Protein AF-A0A7W5ETN4-F1 (afdb_monomer)

pLDDT: mean 85.21, std 13.02, range [41.66, 98.0]

Secondary structure (DSSP, 8-state):
---HHHHHHHHHHHHTT--HHHHHHHHTS-HHHHHHHHHHHHHHHHHHS-TTTTS-HHHHHHHHHTT--SHHHHHHHHHTTTTSBTBTTPPPHHHHHHHHHHHT----GGG-S-PPP------HHHHHHHHHHHHHHT--HHHHHHHHHHHHH--TT-

Solvent-accessible surface area (backbone atoms only — not comparable to full-atom values): 9311 Å² total; per-residue (Å²): 133,84,60,70,68,57,26,44,51,44,23,54,42,41,78,70,70,47,49,57,63,57,49,6,59,76,70,74,49,53,46,71,59,37,50,55,24,26,53,54,23,50,50,54,45,43,69,76,50,44,68,56,68,87,50,57,67,71,57,46,54,50,41,43,74,73,72,38,85,43,57,66,51,47,51,50,36,51,77,71,50,63,44,36,52,85,48,93,85,30,32,54,73,70,60,44,50,55,48,36,65,64,69,68,52,79,90,65,71,82,69,71,60,53,76,73,76,85,80,75,89,64,51,76,65,54,54,51,50,45,54,51,49,20,69,76,70,75,47,56,60,61,60,53,50,52,50,52,50,50,64,70,69,47,73,91,85,119

Radius of gyration: 25.56 Å; Cα contacts (8 Å, |Δi|>4): 100; chains: 1; bounding box: 61×37×62 Å

Organism: NCBI:txid795312

Foldseek 3Di:
DDDLVLLLVLLVVVVVVDDLVRSCVVVVHDSVVSVVSNVVNVVVVCVVVVQCPQADPVLVVLCVVVVHRHLVSLVVCVVVCVQADPHDSHDDPVSNVSNCVVNVPPPPCPPNPPPPPPDDPDDPVRVVVLVVCCVVVVHDSVVVVVVVVDVVVDDPPD

Nearest PDB structures (foldseek):
  1h0m-assembly2_D  TM=7.512E-01  e=2.377E+00  Agrobacterium tumefaciens
  3zh9-assembly1_B  TM=5.292E-01  e=2.657E+00  Bacillus subtilis subsp. subtilis str. 168
  8b4h-assembly1_A  TM=3.419E-01  e=9.226E-01  Geobacillus stearothermophilus
  3vox-assembly1_A  TM=2.057E-01  e=1.153E+00  Lactococcus lactis subsp. lactis Il1403
  5z4z-assembly2_C-2  TM=4.010E-01  e=8.553E+00  unclassified

Sequence (158 aa):
MRNPRQKWKAYQLHEWGWSLEEIATAFRVKPDTAASWIDHGQEAYRELHPWHEGLPTRLANYLKAMGLHSREEVQHAFQRGQLYAGVENGLGEMRYREIIDWLGADESPSHWQAPPPLVLDLSPRAHQVLRYLARRRGVSRDDIIERLLLEAAGDPED

Structure (mmCIF, N/CA/C/O backbone):
data_AF-A0A7W5ETN4-F1
#
_entry.id   AF-A0A7W5ETN4-F1
#
loop_
_atom_site.group_PDB
_atom_site.id
_atom_site.type_symbol
_atom_site.label_atom_id
_atom_site.label_alt_id
_atom_site.label_comp_id
_atom_site.label_asym_id
_atom_site.label_entity_id
_atom_site.label_seq_id
_atom_site.pdbx_PDB_ins_code
_atom_site.Cartn_x
_atom_site.Cartn_y
_atom_site.Cartn_z
_atom_site.occupancy
_atom_site.B_iso_or_equiv
_atom_site.auth_seq_id
_atom_site.auth_comp_id
_atom_site.auth_asym_id
_atom_site.auth_atom_id
_atom_site.pdbx_PDB_model_num
ATOM 1 N N . MET A 1 1 ? 22.565 -22.018 -24.144 1.00 47.62 1 MET A N 1
ATOM 2 C CA . MET A 1 1 ? 22.076 -21.181 -23.024 1.00 47.62 1 MET A CA 1
ATOM 3 C C . MET A 1 1 ? 22.275 -19.715 -23.385 1.00 47.62 1 MET A C 1
ATOM 5 O O . MET A 1 1 ? 23.410 -19.318 -23.609 1.00 47.62 1 MET A O 1
ATOM 9 N N . ARG A 1 2 ? 21.195 -18.936 -23.545 1.00 58.91 2 ARG A N 1
ATOM 10 C CA . ARG A 1 2 ? 21.291 -17.481 -23.783 1.00 58.91 2 ARG A CA 1
ATOM 11 C C . ARG A 1 2 ? 21.685 -16.766 -22.485 1.00 58.91 2 ARG A C 1
ATOM 13 O O . ARG A 1 2 ? 21.347 -17.231 -21.402 1.00 58.91 2 ARG A O 1
ATOM 20 N N . ASN A 1 3 ? 22.442 -15.682 -22.618 1.00 82.88 3 ASN A N 1
ATOM 21 C CA . ASN A 1 3 ? 23.185 -15.036 -21.537 1.00 82.88 3 ASN A CA 1
ATOM 22 C C . ASN A 1 3 ? 22.238 -14.288 -20.566 1.00 82.88 3 ASN A C 1
ATOM 24 O O . ASN A 1 3 ? 21.571 -13.355 -21.013 1.00 82.88 3 ASN A O 1
ATOM 28 N N . PRO A 1 4 ? 22.198 -14.621 -19.257 1.00 84.06 4 PRO A N 1
ATOM 29 C CA . PRO A 1 4 ? 21.388 -13.910 -18.256 1.00 84.06 4 PRO A CA 1
ATOM 30 C C . PRO A 1 4 ? 21.606 -12.390 -18.249 1.00 84.06 4 PRO A C 1
ATOM 32 O O . PRO A 1 4 ? 20.673 -11.626 -18.016 1.00 84.06 4 PRO A O 1
ATOM 35 N N . ARG A 1 5 ? 22.813 -11.934 -18.615 1.00 88.69 5 ARG A N 1
ATOM 36 C CA . ARG A 1 5 ? 23.146 -10.506 -18.728 1.00 88.69 5 ARG A CA 1
ATOM 37 C C . ARG A 1 5 ? 22.345 -9.778 -19.810 1.00 88.69 5 ARG A C 1
ATOM 39 O O . ARG A 1 5 ? 22.124 -8.581 -19.685 1.00 88.69 5 ARG A O 1
ATOM 46 N N . GLN A 1 6 ? 21.925 -10.472 -20.871 1.00 91.88 6 GLN A N 1
ATOM 47 C CA . GLN A 1 6 ? 21.121 -9.867 -21.940 1.00 91.88 6 GLN A CA 1
ATOM 48 C C . GLN A 1 6 ? 19.686 -9.609 -21.484 1.00 91.88 6 GLN A C 1
ATOM 50 O O . GLN A 1 6 ? 19.155 -8.547 -21.785 1.00 91.88 6 GLN A O 1
ATOM 55 N N . LYS A 1 7 ? 19.099 -10.534 -20.709 1.00 92.38 7 LYS A N 1
ATOM 56 C CA . LYS A 1 7 ? 17.760 -10.355 -20.133 1.00 92.38 7 LYS A CA 1
ATOM 57 C C . LYS A 1 7 ? 17.723 -9.150 -19.193 1.00 92.38 7 LYS A C 1
ATOM 59 O O . LYS A 1 7 ? 16.911 -8.252 -19.371 1.00 92.38 7 LYS A O 1
ATOM 64 N N . TRP A 1 8 ? 18.692 -9.084 -18.278 1.00 90.88 8 TRP A N 1
ATOM 65 C CA . TRP A 1 8 ? 18.840 -7.950 -17.365 1.00 90.88 8 TRP A CA 1
ATOM 66 C C . TRP A 1 8 ? 19.019 -6.617 -18.099 1.00 90.88 8 TRP A C 1
ATOM 68 O O . TRP A 1 8 ? 18.355 -5.635 -17.787 1.00 90.88 8 TRP A O 1
ATOM 78 N N . LYS A 1 9 ? 19.878 -6.578 -19.124 1.00 94.44 9 LYS A N 1
ATOM 79 C CA . LYS A 1 9 ? 20.113 -5.352 -19.893 1.00 94.44 9 LYS A CA 1
ATOM 80 C C . LYS A 1 9 ? 18.889 -4.916 -20.709 1.00 94.44 9 LYS A C 1
ATOM 82 O O . LYS A 1 9 ? 18.679 -3.720 -20.862 1.00 94.44 9 LYS A O 1
ATOM 87 N N . ALA A 1 10 ? 18.092 -5.856 -21.222 1.00 95.25 10 ALA A N 1
ATOM 88 C CA . ALA A 1 10 ? 16.828 -5.542 -21.889 1.00 95.25 10 ALA A CA 1
ATOM 89 C C . ALA A 1 10 ? 15.824 -4.900 -20.920 1.00 95.25 10 ALA A C 1
ATOM 91 O O . ALA A 1 10 ? 15.246 -3.873 -21.258 1.00 95.25 10 ALA A O 1
ATOM 92 N N . TYR A 1 11 ? 15.697 -5.439 -19.703 1.00 93.88 11 TYR A N 1
ATOM 93 C CA . TYR A 1 11 ? 14.891 -4.831 -18.641 1.00 93.88 11 TYR A CA 1
ATOM 94 C C . TYR A 1 11 ? 15.365 -3.412 -18.288 1.00 93.88 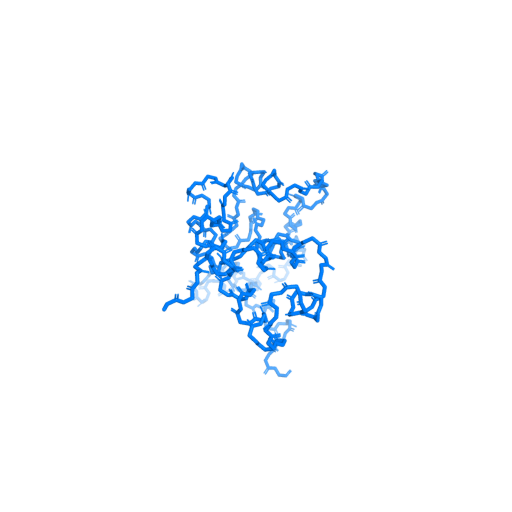11 TYR A C 1
ATOM 96 O O . TYR A 1 11 ? 14.568 -2.485 -18.309 1.00 93.88 11 TYR A O 1
ATOM 104 N N . GLN A 1 12 ? 16.668 -3.198 -18.074 1.00 92.12 12 GLN A N 1
ATOM 105 C CA . GLN A 1 12 ? 17.202 -1.858 -17.777 1.00 92.12 12 GLN A CA 1
ATOM 106 C C . GLN A 1 12 ? 16.917 -0.828 -18.882 1.00 92.12 12 GLN A C 1
ATOM 108 O O . GLN A 1 12 ? 16.614 0.322 -18.583 1.00 92.12 12 GLN A O 1
ATOM 113 N N . LEU A 1 13 ? 17.021 -1.222 -20.156 1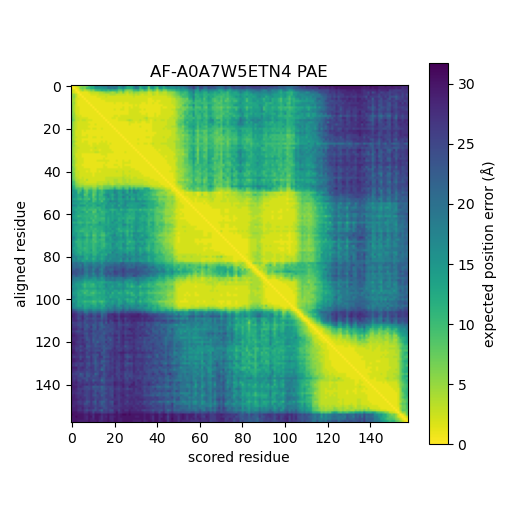.00 94.31 13 LEU A N 1
ATOM 114 C CA . LEU A 1 13 ? 16.697 -0.332 -21.276 1.00 94.31 13 LEU A CA 1
ATOM 115 C C . LEU A 1 13 ? 15.203 0.012 -21.304 1.00 94.31 13 LEU A C 1
ATOM 117 O O . LEU A 1 13 ? 14.854 1.158 -21.576 1.00 94.31 13 LEU A O 1
ATOM 121 N N . HIS A 1 14 ? 14.340 -0.956 -20.989 1.00 95.62 14 HIS A N 1
ATOM 122 C CA . HIS A 1 14 ? 12.905 -0.724 -20.867 1.00 95.62 14 HIS A CA 1
ATOM 123 C C . HIS A 1 14 ? 12.578 0.270 -19.745 1.00 95.62 14 HIS A C 1
ATOM 125 O O . HIS A 1 14 ? 11.849 1.228 -19.984 1.00 95.62 14 HIS A O 1
ATOM 131 N N . GLU A 1 15 ? 13.200 0.117 -18.572 1.00 91.25 15 GLU A N 1
ATOM 132 C CA . GLU A 1 15 ? 13.082 1.065 -17.450 1.00 91.25 15 GLU A CA 1
ATOM 133 C C . GLU A 1 15 ? 13.575 2.479 -17.815 1.00 91.25 15 GLU A C 1
ATOM 135 O O . GLU A 1 15 ? 13.089 3.475 -17.286 1.00 91.25 15 GLU A O 1
ATOM 140 N N . TRP A 1 16 ? 14.510 2.601 -18.764 1.00 95.00 16 TRP A N 1
ATOM 141 C CA . TRP A 1 16 ? 14.947 3.889 -19.323 1.00 95.00 16 TRP A CA 1
ATOM 142 C C . TRP A 1 16 ? 14.047 4.421 -20.448 1.00 95.00 16 TRP A C 1
ATOM 144 O O . TRP A 1 16 ? 14.410 5.392 -21.114 1.00 95.00 16 TRP A O 1
ATOM 154 N N . GLY A 1 17 ? 12.887 3.805 -20.674 1.00 94.88 17 GLY A N 1
ATOM 155 C CA . GLY A 1 17 ? 11.874 4.262 -21.623 1.00 94.88 17 GLY A CA 1
ATOM 156 C C . GLY A 1 17 ? 12.060 3.770 -23.057 1.00 94.88 17 GLY A C 1
ATOM 157 O O . GLY A 1 17 ? 11.387 4.279 -23.951 1.00 94.88 17 GLY A O 1
ATOM 158 N N . TRP A 1 18 ? 12.946 2.800 -23.307 1.00 97.38 18 TRP A N 1
ATOM 159 C CA . TRP A 1 18 ? 13.083 2.218 -24.644 1.00 97.38 18 TRP A CA 1
ATOM 160 C C . TRP A 1 18 ? 11.869 1.348 -24.977 1.00 97.38 18 TRP A C 1
ATOM 162 O O . TRP A 1 18 ? 11.396 0.546 -24.163 1.00 97.38 18 TRP A O 1
ATOM 172 N N . SER A 1 19 ? 11.393 1.467 -26.212 1.00 97.69 19 SER A N 1
ATOM 173 C CA . SER A 1 19 ? 10.311 0.642 -26.739 1.00 97.69 19 SER A CA 1
ATOM 174 C C . SER A 1 19 ? 10.759 -0.801 -26.991 1.00 97.69 19 SER A C 1
ATOM 176 O O . SER A 1 19 ? 11.941 -1.097 -27.194 1.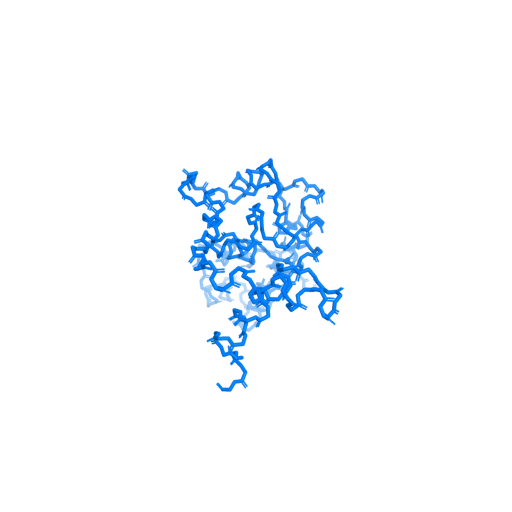00 97.69 19 SER A O 1
ATOM 178 N N . LEU A 1 20 ? 9.786 -1.717 -27.043 1.00 97.56 20 LEU A N 1
ATOM 179 C CA . LEU A 1 20 ? 10.033 -3.125 -27.370 1.00 97.56 20 LEU A CA 1
ATOM 180 C C . LEU A 1 20 ? 10.767 -3.296 -28.709 1.00 97.56 20 LEU A C 1
ATOM 182 O O . LEU A 1 20 ? 11.658 -4.139 -28.808 1.00 97.56 20 LEU A O 1
ATOM 186 N N . GLU A 1 21 ? 10.439 -2.479 -29.712 1.00 98.00 21 GLU A N 1
ATOM 187 C CA . GLU A 1 21 ? 11.049 -2.539 -31.046 1.00 98.00 21 GLU A CA 1
ATOM 188 C C . GLU A 1 21 ? 12.507 -2.061 -31.052 1.00 98.00 21 GLU A C 1
ATOM 190 O O . GLU A 1 21 ? 13.367 -2.675 -31.693 1.00 98.00 21 GLU A O 1
ATOM 195 N N . GLU A 1 22 ? 12.824 -1.007 -30.296 1.00 97.81 22 GLU A N 1
ATOM 196 C CA . GLU A 1 22 ? 14.198 -0.514 -30.146 1.00 97.81 22 GLU A CA 1
ATOM 197 C C . GLU A 1 22 ? 15.077 -1.545 -29.435 1.00 97.81 22 GLU A C 1
ATOM 199 O O . GLU A 1 22 ? 16.198 -1.823 -29.872 1.00 97.81 22 GLU A O 1
ATOM 204 N N . ILE A 1 23 ? 14.551 -2.175 -28.382 1.00 97.62 23 ILE A N 1
ATOM 205 C CA . ILE A 1 23 ? 15.239 -3.239 -27.644 1.00 97.62 23 ILE A CA 1
ATOM 206 C C . ILE A 1 23 ? 15.435 -4.466 -28.548 1.00 97.62 23 ILE A C 1
ATOM 208 O O . ILE A 1 23 ? 16.545 -4.998 -28.642 1.00 97.62 23 ILE A O 1
ATOM 212 N N . ALA A 1 24 ? 14.394 -4.900 -29.262 1.00 97.88 24 ALA A N 1
ATOM 213 C CA . ALA A 1 24 ? 14.460 -6.026 -30.192 1.00 97.88 24 ALA A CA 1
ATOM 214 C C . ALA A 1 24 ? 15.508 -5.798 -31.292 1.00 97.88 24 ALA A C 1
ATOM 216 O O . ALA A 1 24 ? 16.347 -6.669 -31.547 1.00 97.88 24 ALA A O 1
ATOM 217 N N . THR A 1 25 ? 15.527 -4.594 -31.867 1.00 97.94 25 THR A N 1
ATOM 218 C CA . THR A 1 25 ? 16.512 -4.168 -32.869 1.00 97.94 25 THR A CA 1
ATOM 219 C C . THR A 1 25 ? 17.928 -4.167 -32.294 1.00 97.94 25 THR A C 1
ATOM 221 O O . THR A 1 25 ? 18.835 -4.752 -32.894 1.00 97.94 25 THR A O 1
ATOM 224 N N . ALA A 1 26 ? 18.129 -3.588 -31.105 1.00 97.44 26 ALA A N 1
ATOM 225 C CA . ALA A 1 26 ? 19.434 -3.509 -30.446 1.00 97.44 26 ALA A CA 1
ATOM 226 C C . ALA A 1 26 ? 20.044 -4.894 -30.169 1.00 97.44 26 ALA A C 1
ATOM 228 O O . ALA A 1 26 ? 21.252 -5.089 -30.322 1.00 97.44 26 ALA A O 1
ATOM 229 N N . PHE A 1 27 ? 19.214 -5.875 -29.808 1.00 96.69 27 PHE A N 1
ATOM 230 C CA . PHE A 1 27 ? 19.653 -7.247 -29.541 1.00 96.69 27 PHE A CA 1
ATOM 231 C C . PHE A 1 27 ? 19.544 -8.193 -30.744 1.00 96.69 27 PHE A C 1
ATOM 233 O O . PHE A 1 27 ? 19.959 -9.349 -30.632 1.00 96.69 27 PHE A O 1
ATOM 240 N N . ARG A 1 28 ? 19.041 -7.720 -31.893 1.00 96.75 28 ARG A N 1
ATOM 241 C CA . ARG A 1 28 ? 18.769 -8.520 -33.104 1.00 96.75 28 ARG A CA 1
ATOM 242 C C . ARG A 1 28 ? 17.884 -9.737 -32.814 1.00 96.75 28 ARG A C 1
ATOM 244 O O . ARG A 1 28 ? 18.164 -10.853 -33.257 1.00 96.75 28 ARG A O 1
ATOM 251 N N . VAL A 1 29 ? 16.827 -9.527 -32.036 1.00 96.75 29 VAL A N 1
ATOM 252 C CA . VAL A 1 29 ? 15.821 -10.540 -31.693 1.00 96.75 29 VAL A CA 1
ATOM 253 C C . VAL A 1 29 ? 14.437 -10.090 -32.151 1.00 96.75 29 VAL A C 1
ATOM 255 O O . VAL A 1 29 ? 14.254 -8.952 -32.562 1.00 96.75 29 VAL A O 1
ATOM 258 N N . LYS A 1 30 ? 13.454 -10.994 -32.104 1.00 97.81 30 LYS A N 1
ATOM 259 C CA . LYS A 1 30 ? 12.052 -10.628 -32.339 1.00 97.81 30 LYS A CA 1
ATOM 260 C C . LYS A 1 30 ? 11.488 -9.858 -31.131 1.00 97.81 30 LYS A C 1
ATOM 262 O O . LYS A 1 30 ? 11.901 -10.182 -30.012 1.00 97.81 30 LYS A O 1
ATOM 267 N N . PRO A 1 31 ? 10.511 -8.955 -31.320 1.00 97.38 31 PRO A N 1
ATOM 268 C CA . PRO A 1 31 ? 9.833 -8.248 -30.227 1.00 97.38 31 PRO A CA 1
ATOM 269 C C . PRO A 1 31 ? 9.323 -9.168 -29.113 1.00 97.38 31 PRO A C 1
ATOM 271 O O . PRO A 1 31 ? 9.646 -8.937 -27.955 1.00 97.38 31 PRO A O 1
ATOM 274 N N . ASP A 1 32 ? 8.683 -10.294 -29.445 1.00 97.44 32 ASP A N 1
ATOM 275 C CA . ASP A 1 32 ? 8.215 -11.273 -28.443 1.00 97.44 32 ASP A CA 1
ATOM 276 C C . ASP A 1 32 ? 9.349 -11.830 -27.567 1.00 97.44 32 ASP A C 1
ATOM 278 O O . ASP A 1 32 ? 9.187 -12.095 -26.377 1.00 97.44 32 ASP A O 1
ATOM 282 N N . THR A 1 33 ? 10.538 -12.012 -28.153 1.00 96.69 33 THR A N 1
ATOM 283 C CA . THR A 1 33 ? 11.718 -12.448 -27.396 1.00 96.69 33 THR A CA 1
ATOM 284 C C . THR A 1 33 ? 12.219 -11.341 -26.473 1.00 96.69 33 THR A C 1
ATOM 286 O O . THR A 1 33 ? 12.634 -11.647 -25.358 1.00 96.69 33 THR A O 1
ATOM 289 N N . ALA A 1 34 ? 12.190 -10.082 -26.919 1.00 96.50 34 ALA A N 1
ATOM 290 C CA . ALA A 1 34 ? 12.545 -8.934 -26.089 1.00 96.50 34 ALA A CA 1
ATOM 291 C C . ALA A 1 34 ? 11.550 -8.750 -24.930 1.00 96.50 34 ALA A C 1
ATOM 293 O O . ALA A 1 34 ? 11.993 -8.579 -23.798 1.00 96.50 34 ALA A O 1
ATOM 294 N N . ALA A 1 35 ? 10.244 -8.891 -25.182 1.00 96.81 35 ALA A N 1
ATOM 295 C CA . ALA A 1 35 ? 9.199 -8.860 -24.157 1.00 96.81 35 ALA A CA 1
ATOM 296 C C . ALA A 1 35 ? 9.445 -9.925 -23.079 1.00 96.81 35 ALA A C 1
ATOM 298 O O . ALA A 1 35 ? 9.621 -9.597 -21.911 1.00 96.81 35 ALA A O 1
ATOM 299 N N . SER A 1 36 ? 9.642 -11.184 -23.486 1.00 97.00 36 SER A N 1
ATOM 300 C CA . SER A 1 36 ? 9.965 -12.259 -22.541 1.00 97.00 36 SER A CA 1
ATOM 301 C C . SER A 1 36 ? 11.246 -11.984 -21.740 1.00 97.00 36 SER A C 1
ATOM 303 O O . SER A 1 36 ? 11.365 -12.405 -20.591 1.00 97.00 36 SER A O 1
ATOM 305 N N . TRP A 1 37 ? 12.245 -11.307 -22.313 1.00 96.38 37 TRP A N 1
ATOM 306 C CA . TRP A 1 37 ? 13.461 -10.935 -21.580 1.00 96.38 37 TRP A CA 1
ATOM 307 C C . TRP A 1 37 ? 13.216 -9.854 -20.533 1.00 96.38 37 TRP A C 1
ATOM 309 O O . TRP A 1 37 ? 13.810 -9.945 -19.459 1.00 96.38 37 TRP A O 1
ATOM 319 N N . ILE A 1 38 ? 12.365 -8.878 -20.844 1.00 94.88 38 ILE A N 1
ATOM 320 C CA . ILE A 1 38 ? 11.929 -7.841 -19.907 1.00 94.88 38 ILE A CA 1
ATOM 321 C C . ILE A 1 38 ? 11.169 -8.491 -18.752 1.00 94.88 38 ILE A C 1
ATOM 323 O O . ILE A 1 38 ? 11.553 -8.259 -17.611 1.00 94.88 38 ILE A O 1
ATOM 327 N N . ASP A 1 39 ? 10.218 -9.388 -19.033 1.00 93.56 39 ASP A N 1
ATOM 328 C CA . ASP A 1 39 ? 9.449 -10.103 -18.002 1.00 93.56 39 ASP A CA 1
ATOM 329 C C . ASP A 1 39 ? 10.371 -10.850 -17.025 1.00 93.56 39 ASP A C 1
ATOM 331 O O . ASP A 1 39 ? 10.282 -10.683 -15.811 1.00 93.56 39 ASP A O 1
ATOM 335 N N . HIS A 1 40 ? 11.335 -11.617 -17.551 1.00 91.88 40 HIS A N 1
ATOM 336 C CA . HIS A 1 40 ? 12.318 -12.316 -16.715 1.00 91.88 40 HIS A CA 1
ATOM 337 C C . HIS A 1 40 ? 13.222 -11.357 -15.928 1.00 91.88 40 HIS A C 1
ATOM 339 O O . HIS A 1 40 ? 13.648 -11.676 -14.820 1.00 91.88 40 HIS A O 1
ATOM 345 N N . GLY A 1 41 ? 13.605 -10.224 -16.522 1.00 88.06 41 GLY A N 1
ATOM 346 C CA . GLY A 1 41 ? 14.420 -9.219 -15.845 1.00 88.06 41 GLY A CA 1
ATOM 347 C C . GLY A 1 41 ? 13.656 -8.538 -14.712 1.00 88.06 41 GLY A C 1
ATOM 348 O O . GLY A 1 41 ? 14.228 -8.332 -13.646 1.00 88.06 41 GLY A O 1
ATOM 349 N N . GLN A 1 42 ? 12.363 -8.281 -14.911 1.00 87.38 42 GLN A N 1
ATOM 350 C CA . GLN A 1 42 ? 11.461 -7.738 -13.902 1.00 87.38 42 GLN A CA 1
ATOM 351 C C . GLN A 1 42 ? 11.230 -8.732 -12.758 1.00 87.38 42 GLN A C 1
ATOM 353 O O . GLN A 1 42 ? 11.247 -8.340 -11.596 1.00 87.38 42 GLN A O 1
ATO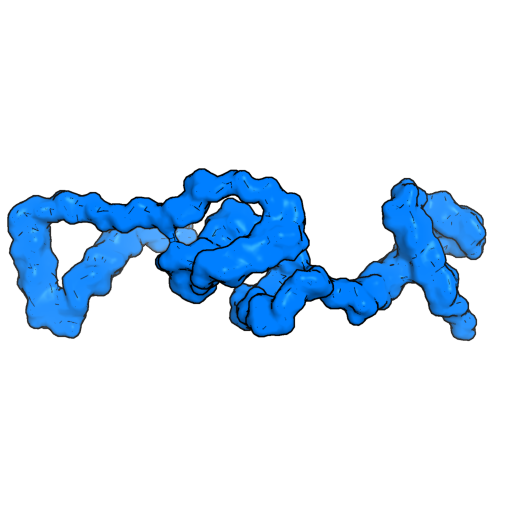M 358 N N . GLU A 1 43 ? 11.057 -10.020 -13.057 1.00 85.56 43 GLU A N 1
ATOM 359 C CA . GLU A 1 43 ? 10.946 -11.068 -12.037 1.00 85.56 43 GLU A CA 1
ATOM 360 C C . GLU A 1 43 ? 12.220 -11.155 -11.185 1.00 85.56 43 GLU A C 1
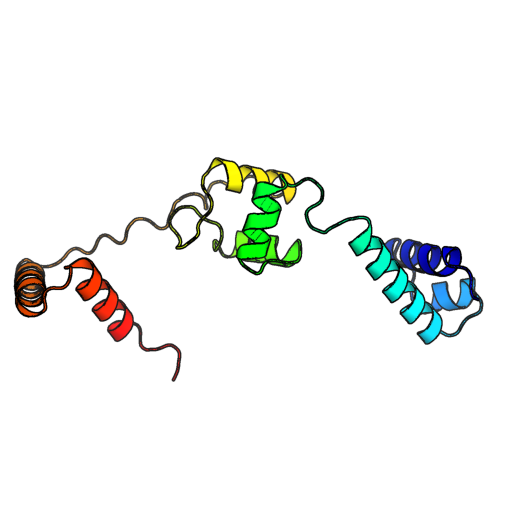ATOM 362 O O . GLU A 1 43 ? 12.150 -11.052 -9.962 1.00 85.56 43 GLU A O 1
ATOM 367 N N . ALA A 1 44 ? 13.394 -11.202 -11.823 1.00 83.50 44 ALA A N 1
ATOM 368 C CA . ALA A 1 44 ? 14.675 -11.176 -11.117 1.00 83.50 44 ALA A CA 1
ATOM 369 C C . ALA A 1 44 ? 14.878 -9.881 -10.306 1.00 83.50 44 ALA A C 1
ATOM 371 O O . ALA A 1 44 ? 15.438 -9.916 -9.212 1.00 83.50 44 ALA A O 1
ATOM 372 N N . TYR A 1 45 ? 14.412 -8.735 -10.817 1.00 80.19 45 TYR A N 1
ATOM 373 C CA . TYR A 1 45 ? 14.425 -7.472 -10.081 1.00 80.19 45 TYR A CA 1
ATOM 374 C C . TYR A 1 45 ? 13.570 -7.560 -8.812 1.00 80.19 45 TYR A C 1
ATOM 376 O O . TYR A 1 45 ? 14.052 -7.186 -7.750 1.00 80.19 45 TYR A O 1
ATOM 384 N N . ARG A 1 46 ? 12.352 -8.115 -8.887 1.00 77.88 46 ARG A N 1
ATOM 385 C CA . ARG A 1 46 ? 11.461 -8.306 -7.725 1.00 77.88 46 ARG A CA 1
ATOM 386 C C . ARG A 1 46 ? 12.033 -9.268 -6.683 1.00 77.88 46 ARG A C 1
ATOM 388 O O . ARG A 1 46 ? 11.789 -9.087 -5.494 1.00 77.88 46 ARG A O 1
ATOM 395 N N . GLU A 1 47 ? 12.773 -10.290 -7.109 1.00 79.38 47 GLU A N 1
ATOM 396 C CA . GLU A 1 47 ? 13.457 -11.211 -6.192 1.00 79.38 47 GLU A CA 1
ATOM 397 C C . GLU A 1 47 ? 14.616 -10.533 -5.448 1.00 79.38 47 GLU A C 1
ATOM 399 O O . GLU A 1 47 ? 14.812 -10.773 -4.256 1.00 79.38 47 GLU A O 1
ATOM 404 N N . LEU A 1 48 ? 15.382 -9.686 -6.145 1.00 75.31 48 LEU A N 1
ATOM 405 C CA . LEU A 1 48 ? 16.530 -8.967 -5.581 1.00 75.31 48 LEU A CA 1
ATOM 406 C C . LEU A 1 48 ? 16.118 -7.751 -4.744 1.00 75.31 48 LEU A C 1
ATOM 408 O O . LEU A 1 48 ? 16.766 -7.452 -3.742 1.00 75.31 48 LEU A O 1
ATOM 412 N N . HIS A 1 49 ? 15.041 -7.084 -5.147 1.00 74.25 49 HIS A N 1
ATOM 413 C CA . HIS A 1 49 ? 14.444 -5.925 -4.498 1.00 74.25 49 HIS A CA 1
ATOM 414 C C . HIS A 1 49 ? 13.037 -6.308 -4.049 1.00 74.25 49 HIS A C 1
ATOM 416 O O . HIS A 1 49 ? 12.058 -5.993 -4.737 1.00 74.25 49 HIS A O 1
ATOM 422 N N . PRO A 1 50 ? 12.907 -7.044 -2.926 1.00 82.44 50 PRO A N 1
ATOM 423 C CA . PRO A 1 50 ? 11.595 -7.379 -2.410 1.00 82.44 50 PRO A CA 1
ATOM 424 C C . PRO A 1 50 ? 10.812 -6.085 -2.237 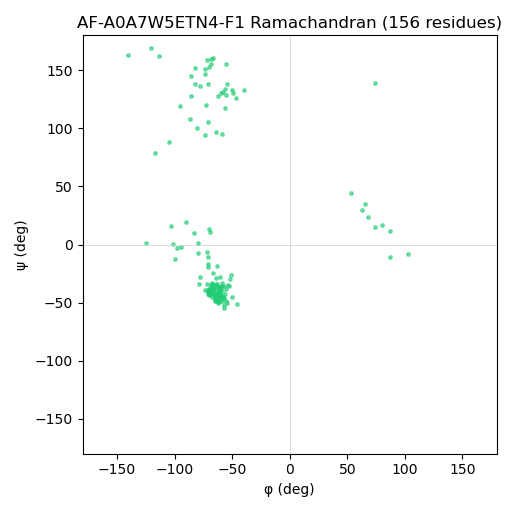1.00 82.44 50 PRO A C 1
ATOM 426 O O . PRO A 1 50 ? 11.353 -5.095 -1.751 1.00 82.44 50 PRO A O 1
ATOM 429 N N . TRP A 1 51 ? 9.534 -6.096 -2.611 1.00 87.69 51 TRP A N 1
ATOM 430 C CA . TRP A 1 51 ? 8.710 -4.885 -2.637 1.00 87.69 51 TRP A CA 1
ATOM 431 C C . TRP A 1 51 ? 8.758 -4.099 -1.326 1.00 87.69 51 TRP A C 1
ATOM 433 O O . TRP A 1 51 ? 8.579 -2.899 -1.361 1.00 87.69 51 TRP A O 1
ATOM 443 N N . HIS A 1 52 ? 9.027 -4.751 -0.192 1.00 89.19 52 HIS A N 1
ATOM 444 C CA . HIS A 1 52 ? 9.145 -4.155 1.137 1.00 89.19 52 HIS A CA 1
ATOM 445 C C . HIS A 1 52 ? 10.572 -3.697 1.509 1.00 89.19 52 HIS A C 1
ATOM 447 O O . HIS A 1 52 ? 10.898 -3.599 2.695 1.00 89.19 52 HIS A O 1
ATOM 453 N N . GLU A 1 53 ? 11.471 -3.488 0.547 1.00 89.12 53 GLU A N 1
ATOM 454 C CA . GLU A 1 53 ? 12.797 -2.915 0.803 1.00 89.12 53 GLU A CA 1
ATOM 455 C C . GLU A 1 53 ? 12.653 -1.536 1.471 1.00 89.12 53 GLU A C 1
ATOM 457 O O . GLU A 1 53 ? 11.851 -0.708 1.043 1.00 89.12 53 GLU A O 1
ATOM 462 N N . GLY A 1 54 ? 13.388 -1.310 2.564 1.00 87.94 54 GLY A N 1
ATOM 463 C CA . GLY A 1 54 ? 13.279 -0.100 3.387 1.00 87.94 54 GLY A CA 1
ATOM 464 C C . GLY A 1 54 ? 12.215 -0.149 4.494 1.00 87.94 54 GLY A C 1
ATOM 465 O O . GLY A 1 54 ? 12.249 0.700 5.380 1.00 87.94 54 GLY A O 1
ATOM 466 N N . LEU A 1 55 ? 11.323 -1.150 4.517 1.00 92.44 55 LEU A N 1
ATOM 467 C CA . LEU A 1 55 ? 10.399 -1.365 5.639 1.00 92.44 55 LEU A CA 1
ATOM 468 C C . LEU A 1 55 ? 11.040 -2.203 6.754 1.00 92.44 55 LEU A C 1
ATOM 470 O O . LEU A 1 55 ? 11.734 -3.188 6.475 1.00 92.44 55 LEU A O 1
ATOM 474 N N . PRO A 1 56 ? 10.720 -1.928 8.031 1.00 92.00 56 PRO A N 1
ATOM 475 C CA . PRO A 1 56 ? 11.011 -2.858 9.115 1.00 92.00 56 PRO A CA 1
ATOM 476 C C . PRO A 1 56 ? 10.379 -4.234 8.852 1.00 92.00 56 PRO A C 1
ATOM 478 O O . PRO A 1 56 ? 9.187 -4.338 8.561 1.00 92.00 56 PRO A O 1
ATOM 481 N N . THR A 1 57 ? 11.135 -5.322 9.040 1.00 87.62 57 THR A N 1
ATOM 482 C CA . THR A 1 57 ? 10.675 -6.701 8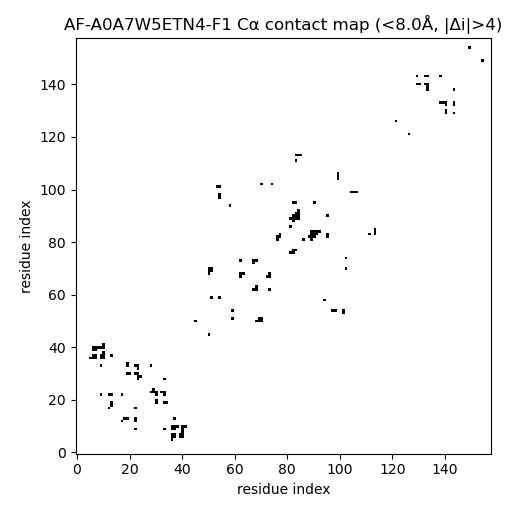.760 1.00 87.62 57 THR A CA 1
ATOM 483 C C . THR A 1 57 ? 9.350 -7.051 9.444 1.00 87.62 57 THR A C 1
ATOM 485 O O . THR A 1 57 ? 8.519 -7.759 8.879 1.00 87.62 57 THR A O 1
ATOM 488 N N . ARG A 1 58 ? 9.123 -6.546 10.665 1.00 91.25 58 ARG A N 1
ATOM 489 C CA . ARG A 1 58 ? 7.867 -6.765 11.403 1.00 91.25 58 ARG A CA 1
ATOM 490 C C . ARG A 1 58 ? 6.668 -6.141 10.692 1.00 91.25 58 ARG A C 1
ATOM 492 O O . ARG A 1 58 ? 5.616 -6.767 10.639 1.00 91.25 58 ARG A O 1
ATOM 499 N N . LEU A 1 59 ? 6.838 -4.938 10.150 1.00 92.88 59 LEU A N 1
ATOM 500 C CA . LEU A 1 59 ? 5.802 -4.230 9.408 1.00 92.88 59 LEU A CA 1
ATOM 501 C C . LEU A 1 59 ? 5.556 -4.893 8.049 1.00 92.88 59 LEU A C 1
ATOM 503 O O . LEU A 1 59 ? 4.410 -5.145 7.700 1.00 92.88 59 LEU A O 1
ATOM 507 N N . ALA A 1 60 ? 6.615 -5.298 7.345 1.00 93.12 60 ALA A N 1
ATOM 508 C CA . ALA A 1 60 ? 6.491 -6.061 6.103 1.00 93.12 60 ALA A CA 1
ATOM 509 C C . ALA A 1 60 ? 5.710 -7.376 6.298 1.00 93.12 60 ALA A C 1
ATOM 511 O O . ALA A 1 60 ? 4.812 -7.690 5.522 1.00 93.12 60 ALA A O 1
ATOM 512 N N . ASN A 1 61 ? 6.006 -8.135 7.358 1.00 89.75 61 ASN A N 1
ATOM 513 C CA . ASN A 1 61 ? 5.276 -9.367 7.675 1.00 89.75 61 ASN A CA 1
ATOM 514 C C . ASN A 1 61 ? 3.817 -9.101 8.057 1.00 89.75 61 ASN A C 1
ATOM 516 O O . ASN A 1 61 ? 2.946 -9.896 7.718 1.00 89.75 61 ASN A O 1
ATOM 520 N N . TYR A 1 62 ? 3.553 -7.993 8.748 1.00 91.88 62 TYR A N 1
ATOM 521 C CA . TYR A 1 62 ? 2.197 -7.581 9.081 1.00 91.88 62 TYR A CA 1
ATOM 522 C C . TYR A 1 62 ? 1.380 -7.259 7.824 1.00 91.88 62 TYR A C 1
ATOM 524 O O . TYR A 1 62 ? 0.297 -7.803 7.651 1.00 91.88 62 TYR A O 1
ATOM 532 N N . LEU A 1 63 ? 1.933 -6.464 6.904 1.00 92.94 63 LEU A N 1
ATOM 533 C CA . LEU A 1 63 ? 1.290 -6.138 5.628 1.00 92.94 63 LEU A CA 1
ATOM 534 C C . LEU A 1 63 ? 1.036 -7.398 4.782 1.00 92.94 63 LEU A C 1
ATOM 536 O O . LEU A 1 63 ? -0.051 -7.558 4.237 1.00 92.94 63 LEU A O 1
ATOM 540 N N . LYS A 1 64 ? 1.975 -8.355 4.773 1.00 91.75 64 LYS A N 1
ATOM 541 C CA . LYS A 1 64 ? 1.761 -9.674 4.148 1.00 91.75 64 LYS A CA 1
ATOM 542 C C . LYS A 1 64 ? 0.618 -10.453 4.794 1.00 91.75 64 LYS A C 1
ATOM 544 O O . LYS A 1 64 ? -0.153 -11.088 4.085 1.00 91.75 64 LYS A O 1
ATOM 549 N N . ALA A 1 65 ? 0.498 -10.417 6.122 1.00 89.62 65 ALA A N 1
ATOM 550 C CA . ALA A 1 65 ? -0.602 -11.068 6.833 1.00 89.62 65 ALA A CA 1
ATOM 551 C C . ALA A 1 65 ? -1.963 -10.411 6.537 1.00 89.62 65 ALA A C 1
ATOM 553 O O . ALA A 1 65 ? -2.983 -11.088 6.604 1.00 89.62 65 ALA A O 1
ATOM 554 N N . MET A 1 66 ? -1.971 -9.130 6.151 1.00 89.19 66 MET A N 1
ATOM 555 C CA . MET A 1 66 ? -3.150 -8.429 5.627 1.00 89.19 66 MET A CA 1
ATOM 556 C C . MET A 1 66 ? -3.438 -8.735 4.145 1.00 89.19 66 MET A C 1
ATOM 558 O O . MET A 1 66 ? -4.380 -8.180 3.589 1.00 89.19 66 MET A O 1
ATOM 562 N N . GLY A 1 67 ? -2.641 -9.590 3.493 1.00 91.94 67 GLY A N 1
ATOM 563 C CA . GLY A 1 67 ? -2.793 -9.922 2.074 1.00 91.94 67 GLY A CA 1
ATOM 564 C C . GLY A 1 67 ? -2.205 -8.886 1.113 1.00 91.94 67 GLY A C 1
ATOM 565 O O . GLY A 1 67 ? -2.555 -8.895 -0.062 1.00 91.94 67 GLY A O 1
ATOM 566 N N . LEU A 1 68 ? -1.330 -7.995 1.594 1.00 93.81 68 LEU A N 1
ATOM 567 C CA . LEU A 1 68 ? -0.645 -6.999 0.769 1.00 93.81 68 LEU A CA 1
ATOM 568 C C . LEU A 1 68 ? 0.736 -7.534 0.362 1.00 93.81 68 LEU A C 1
ATOM 570 O O . LEU A 1 68 ? 1.590 -7.841 1.202 1.00 93.81 68 LEU A O 1
ATOM 574 N N . HIS A 1 69 ? 0.948 -7.661 -0.942 1.00 91.50 69 HIS A N 1
ATOM 575 C CA . HIS A 1 69 ? 2.084 -8.315 -1.585 1.00 91.50 69 HIS A CA 1
ATOM 576 C C . HIS A 1 69 ? 2.833 -7.416 -2.577 1.00 91.50 69 HIS A C 1
ATOM 578 O O . HIS A 1 69 ? 3.812 -7.868 -3.174 1.00 91.50 69 HIS A O 1
ATOM 584 N N . SER A 1 70 ? 2.420 -6.160 -2.738 1.00 91.19 70 SER A N 1
ATOM 585 C CA . SER A 1 70 ? 3.116 -5.163 -3.553 1.00 91.19 70 SER A CA 1
ATOM 586 C C . SER A 1 70 ? 3.100 -3.779 -2.904 1.00 91.19 70 SER A C 1
ATOM 588 O O . SER A 1 70 ? 2.318 -3.500 -1.990 1.00 91.19 70 SER A O 1
ATOM 590 N N . ARG A 1 71 ? 3.977 -2.886 -3.373 1.00 91.56 71 ARG A N 1
ATOM 591 C CA . ARG A 1 71 ? 4.019 -1.499 -2.890 1.00 91.56 71 ARG A CA 1
ATOM 592 C C . ARG A 1 71 ? 2.772 -0.727 -3.302 1.00 91.56 71 ARG A C 1
ATOM 594 O O . ARG A 1 71 ? 2.258 0.060 -2.513 1.00 91.56 71 ARG A O 1
ATOM 601 N N . GLU A 1 72 ? 2.258 -1.007 -4.491 1.00 89.31 72 GLU A N 1
ATOM 602 C CA . GLU A 1 72 ? 1.045 -0.421 -5.050 1.00 89.31 72 GLU A CA 1
ATOM 603 C C . GLU A 1 72 ? -0.187 -0.811 -4.224 1.00 89.31 72 GLU A C 1
ATOM 605 O O . GLU A 1 72 ? -1.017 0.042 -3.913 1.00 89.31 72 GLU A O 1
ATOM 610 N N . GLU A 1 73 ? -0.284 -2.075 -3.801 1.00 92.81 73 GLU A N 1
ATOM 611 C CA . GLU A 1 73 ? -1.357 -2.545 -2.917 1.00 92.81 73 GLU A CA 1
ATOM 612 C C . GLU A 1 73 ? -1.322 -1.834 -1.563 1.00 92.81 73 GLU A C 1
ATOM 614 O O . GLU A 1 73 ? -2.362 -1.385 -1.080 1.00 92.81 73 GLU A O 1
ATOM 619 N N . VAL A 1 74 ? -0.133 -1.667 -0.970 1.00 93.12 74 VAL A N 1
ATOM 620 C CA . VAL A 1 74 ? 0.024 -0.921 0.288 1.00 93.12 74 VAL A CA 1
ATOM 621 C C . VAL A 1 74 ? -0.335 0.551 0.103 1.00 93.12 74 VAL A C 1
ATOM 623 O O . VAL A 1 74 ? -1.052 1.102 0.933 1.00 93.12 74 VAL A O 1
ATOM 626 N N . GLN A 1 75 ? 0.105 1.188 -0.983 1.00 90.69 75 GLN A N 1
ATOM 627 C CA . GLN A 1 75 ? -0.225 2.581 -1.290 1.00 90.69 75 GLN A CA 1
ATOM 628 C C . GLN A 1 75 ? -1.733 2.780 -1.470 1.00 90.69 75 GLN A C 1
ATOM 630 O O . GLN A 1 75 ? -2.305 3.746 -0.970 1.00 90.69 75 GLN A O 1
ATOM 635 N N . HIS A 1 76 ? -2.397 1.856 -2.151 1.00 87.88 76 HIS A N 1
ATOM 636 C CA . HIS A 1 76 ? -3.832 1.913 -2.363 1.00 87.88 76 HIS A CA 1
ATOM 637 C C . HIS A 1 76 ? -4.617 1.650 -1.067 1.00 87.88 76 HIS A C 1
ATOM 639 O O . HIS A 1 76 ? -5.565 2.377 -0.770 1.00 87.88 76 HIS A O 1
ATOM 645 N N . ALA A 1 77 ? -4.191 0.682 -0.248 1.00 89.75 77 ALA A N 1
ATOM 646 C CA . ALA A 1 77 ? -4.750 0.452 1.087 1.00 89.75 77 ALA A CA 1
ATOM 647 C C . ALA A 1 77 ? -4.552 1.669 2.008 1.00 89.75 77 ALA A C 1
ATOM 649 O O . ALA A 1 77 ? -5.458 2.036 2.759 1.00 89.75 77 ALA A O 1
ATOM 650 N N . PHE A 1 78 ? -3.397 2.331 1.908 1.00 88.25 78 PHE A N 1
ATOM 651 C CA . PHE A 1 78 ? -3.083 3.578 2.602 1.00 88.25 78 PHE A CA 1
ATOM 652 C C . PHE A 1 78 ? -4.029 4.712 2.178 1.00 88.25 78 PHE A C 1
ATOM 654 O O . PHE A 1 78 ? -4.661 5.326 3.030 1.00 88.25 78 PHE A O 1
ATOM 661 N N . GLN A 1 79 ? -4.208 4.938 0.872 1.00 85.56 79 GLN A N 1
ATOM 662 C CA . GLN A 1 79 ? -5.112 5.965 0.330 1.00 85.56 79 GLN A CA 1
ATOM 663 C C . GLN A 1 79 ? -6.585 5.724 0.683 1.00 85.56 79 GLN A C 1
ATOM 665 O O . GLN A 1 79 ? -7.339 6.674 0.876 1.00 85.56 79 GLN A O 1
ATOM 670 N N . ARG A 1 80 ? -7.002 4.457 0.772 1.00 83.94 80 ARG A N 1
ATOM 671 C CA . ARG A 1 80 ? -8.354 4.058 1.195 1.00 83.94 80 ARG A CA 1
ATOM 672 C C . ARG A 1 80 ? -8.556 4.087 2.705 1.00 83.94 80 ARG A C 1
ATOM 674 O O . ARG A 1 80 ? -9.669 3.853 3.167 1.00 83.94 80 ARG A O 1
ATOM 681 N N . GLY A 1 81 ? -7.495 4.306 3.472 1.00 84.31 81 GLY A N 1
ATOM 682 C CA . GLY A 1 81 ? -7.564 4.317 4.921 1.00 84.31 81 GLY A CA 1
ATOM 683 C C . GLY A 1 81 ? -7.709 2.965 5.601 1.00 84.31 81 GLY A C 1
ATOM 684 O O . GLY A 1 81 ? -8.011 2.888 6.789 1.00 84.31 81 GLY A O 1
ATOM 685 N N . GLN A 1 82 ? -7.457 1.880 4.879 1.00 85.75 82 GLN A N 1
ATOM 686 C CA . GLN A 1 82 ? -7.556 0.521 5.417 1.00 85.75 82 GLN A CA 1
ATOM 687 C C . GLN A 1 82 ? -6.432 0.206 6.416 1.00 85.75 82 GLN A C 1
ATOM 689 O O . GLN A 1 82 ? -6.475 -0.810 7.100 1.00 85.75 82 GLN A O 1
ATOM 694 N N . LEU A 1 83 ? -5.426 1.079 6.501 1.00 85.69 83 LEU A N 1
ATOM 695 C CA . LEU A 1 83 ? -4.280 0.949 7.396 1.00 85.69 83 LEU A CA 1
ATOM 696 C C . LEU A 1 83 ? -4.394 1.829 8.660 1.00 85.69 83 LEU A C 1
ATOM 698 O O . LEU A 1 83 ? -3.473 1.816 9.474 1.00 85.69 83 LEU A O 1
ATOM 702 N N . TYR A 1 84 ? -5.478 2.596 8.847 1.00 79.88 84 TYR A N 1
ATOM 703 C CA . TYR A 1 84 ? -5.626 3.539 9.968 1.00 79.88 84 TYR A CA 1
ATOM 704 C C . TYR A 1 84 ? -5.802 2.873 11.334 1.00 79.88 84 TYR A C 1
ATOM 706 O O . TYR A 1 84 ? -6.390 1.801 11.459 1.00 79.88 84 TYR A O 1
ATOM 714 N N . ALA A 1 85 ? -5.383 3.582 12.386 1.00 64.06 85 ALA A N 1
ATOM 715 C CA . ALA A 1 85 ? -5.719 3.238 13.763 1.00 64.06 85 ALA A CA 1
ATOM 716 C C . ALA A 1 85 ? -7.243 3.313 13.984 1.00 64.06 85 ALA A C 1
ATOM 718 O O . ALA A 1 85 ? -7.865 4.333 13.695 1.00 64.06 85 ALA A O 1
ATOM 719 N N . GLY A 1 86 ? -7.837 2.245 14.524 1.00 62.19 86 GLY A N 1
ATOM 720 C CA . GLY A 1 86 ? -9.276 2.169 14.816 1.00 62.19 86 GLY A CA 1
ATOM 721 C C . GLY A 1 86 ? -10.101 1.352 13.817 1.00 62.19 86 GLY A C 1
ATOM 722 O O . GLY A 1 86 ? -11.257 1.062 14.105 1.00 62.19 86 GLY A O 1
ATOM 723 N N . VAL A 1 87 ? -9.513 0.925 12.696 1.00 65.44 87 VAL A N 1
ATOM 724 C CA . VAL A 1 87 ? -10.081 -0.125 11.833 1.00 65.44 87 VAL A CA 1
ATOM 725 C C . VAL A 1 87 ? -9.725 -1.498 12.420 1.00 65.44 87 VAL A C 1
ATOM 727 O O . VAL A 1 87 ? -8.711 -1.637 13.114 1.00 65.44 87 VAL A O 1
ATOM 730 N N . GLU A 1 88 ? -10.546 -2.522 12.178 1.00 63.75 88 GLU A N 1
ATOM 731 C CA . GLU A 1 88 ? -10.201 -3.905 12.521 1.00 63.75 88 GLU A CA 1
ATOM 732 C C . GLU A 1 88 ? -8.873 -4.274 11.834 1.00 63.75 88 GLU A C 1
ATOM 734 O O . GLU A 1 88 ? -8.763 -4.224 10.613 1.00 63.75 88 GLU A O 1
ATOM 739 N N . ASN A 1 89 ? -7.835 -4.589 12.619 1.00 68.62 89 ASN A N 1
ATOM 740 C CA . ASN A 1 89 ? -6.446 -4.742 12.145 1.00 68.62 89 ASN A CA 1
ATOM 741 C C . ASN A 1 89 ? -5.787 -3.447 11.616 1.00 68.62 89 ASN A C 1
ATOM 743 O O . ASN A 1 89 ? -4.964 -3.477 10.705 1.00 68.62 89 ASN A O 1
ATOM 747 N N . GLY A 1 90 ? -6.118 -2.303 12.210 1.00 75.38 90 GLY A N 1
ATOM 748 C CA . GLY A 1 90 ? -5.461 -1.026 11.950 1.00 75.38 90 GLY A CA 1
ATOM 749 C C . GLY A 1 90 ? -4.015 -0.940 12.451 1.00 75.38 90 GLY A C 1
ATOM 750 O O . GLY A 1 90 ? -3.623 -1.603 13.419 1.00 75.38 90 GLY A O 1
ATOM 751 N N . LEU A 1 91 ? -3.209 -0.067 11.838 1.00 84.06 91 LEU A N 1
ATOM 752 C CA . LEU A 1 91 ? -1.853 0.214 12.311 1.00 84.06 91 LEU A CA 1
ATOM 753 C C . LEU A 1 91 ? -1.864 1.235 13.446 1.00 84.06 91 LEU A C 1
ATOM 755 O O . LEU A 1 91 ? -2.536 2.259 13.390 1.00 84.06 91 LEU A O 1
ATOM 759 N N . GLY A 1 92 ? -1.041 0.986 14.465 1.00 84.62 92 GLY A N 1
ATOM 760 C CA . GLY A 1 92 ? -0.711 2.012 15.450 1.00 84.62 92 GLY A CA 1
ATOM 761 C C . GLY A 1 92 ? 0.103 3.156 14.834 1.00 84.62 92 GLY A C 1
ATOM 762 O O . GLY A 1 92 ? 0.770 2.977 13.814 1.00 84.62 92 GLY A O 1
ATOM 763 N N . GLU A 1 93 ? 0.102 4.306 15.512 1.00 83.44 93 GLU A N 1
ATOM 764 C CA . GLU A 1 93 ? 0.710 5.566 15.058 1.00 83.44 93 GLU A CA 1
ATOM 765 C C . GLU A 1 93 ? 2.116 5.421 14.476 1.00 83.44 93 GLU A C 1
ATOM 767 O O . GLU A 1 93 ? 2.387 5.832 13.350 1.00 83.44 93 GLU A O 1
ATOM 772 N N . MET A 1 94 ? 2.991 4.759 15.226 1.00 86.69 94 MET A N 1
ATOM 773 C CA . MET A 1 94 ? 4.379 4.539 14.832 1.00 86.69 94 MET A CA 1
ATOM 774 C C . MET A 1 94 ? 4.503 3.762 13.513 1.00 86.69 94 MET A C 1
ATOM 776 O O . MET A 1 94 ? 5.243 4.180 12.631 1.00 86.69 94 MET A O 1
ATOM 780 N N . ARG A 1 95 ? 3.753 2.664 13.345 1.00 89.56 95 ARG A N 1
ATOM 781 C CA . ARG A 1 95 ? 3.824 1.833 12.129 1.00 89.56 95 ARG A CA 1
ATOM 782 C C . ARG A 1 95 ? 3.276 2.559 10.911 1.00 89.56 95 ARG A C 1
ATOM 784 O O . ARG A 1 95 ? 3.760 2.364 9.808 1.00 89.56 95 ARG A O 1
ATOM 791 N N . TYR A 1 96 ? 2.255 3.382 11.103 1.00 88.44 96 TYR A N 1
ATOM 792 C CA . TYR A 1 96 ? 1.698 4.161 10.010 1.00 88.44 96 TYR A CA 1
ATOM 793 C C . TYR A 1 96 ? 2.675 5.257 9.553 1.00 88.44 96 TYR A C 1
ATOM 795 O O . TYR A 1 96 ? 2.819 5.454 8.351 1.00 88.44 96 TYR A O 1
ATOM 803 N N . ARG A 1 97 ? 3.417 5.904 10.469 1.00 88.25 97 ARG A N 1
ATOM 804 C CA . ARG A 1 97 ? 4.525 6.805 10.086 1.00 88.25 97 ARG A CA 1
ATOM 805 C C . ARG A 1 97 ? 5.618 6.080 9.305 1.00 88.25 97 ARG A C 1
ATOM 807 O O . ARG A 1 97 ? 6.025 6.570 8.263 1.00 88.25 97 ARG A O 1
ATOM 814 N N . GLU A 1 98 ? 6.008 4.880 9.738 1.00 91.94 98 GLU A N 1
ATOM 815 C CA . GLU A 1 98 ? 6.963 4.050 8.986 1.00 91.94 98 GLU A CA 1
ATOM 816 C C . GLU A 1 98 ? 6.478 3.770 7.549 1.00 91.94 98 GLU A C 1
ATOM 818 O O . GLU A 1 98 ? 7.291 3.742 6.627 1.00 91.94 98 GLU A O 1
ATOM 823 N N . ILE A 1 99 ? 5.165 3.599 7.331 1.00 91.56 99 ILE A N 1
ATOM 824 C CA . ILE A 1 99 ? 4.592 3.468 5.981 1.00 91.56 99 ILE A CA 1
ATOM 825 C C . ILE A 1 99 ? 4.636 4.787 5.209 1.00 91.56 99 ILE A C 1
ATOM 827 O O . ILE A 1 99 ? 4.946 4.746 4.023 1.00 91.56 99 ILE A O 1
ATOM 831 N N . ILE A 1 100 ? 4.342 5.932 5.837 1.00 90.44 100 ILE A N 1
ATOM 832 C CA . ILE A 1 100 ? 4.440 7.252 5.187 1.00 90.44 100 ILE A CA 1
ATOM 833 C C . ILE A 1 100 ? 5.858 7.468 4.657 1.00 90.44 100 ILE A C 1
ATOM 835 O O . ILE A 1 100 ? 6.036 7.696 3.458 1.00 90.44 100 ILE A O 1
ATOM 839 N N . ASP A 1 101 ? 6.849 7.324 5.541 1.00 91.56 101 ASP A N 1
ATOM 840 C CA . ASP A 1 101 ? 8.266 7.505 5.222 1.00 91.56 101 ASP A CA 1
ATOM 841 C C . ASP A 1 101 ? 8.684 6.564 4.093 1.00 91.56 101 ASP A C 1
ATOM 843 O O . ASP A 1 101 ? 9.321 6.965 3.118 1.00 91.56 101 ASP A O 1
ATOM 847 N N . TRP A 1 102 ? 8.275 5.299 4.191 1.00 93.50 102 TRP A N 1
ATOM 848 C CA . TRP A 1 102 ? 8.602 4.293 3.197 1.00 93.50 102 TRP A CA 1
ATOM 849 C C . TRP A 1 102 ? 7.931 4.538 1.839 1.00 93.50 102 TRP A C 1
ATOM 851 O O . TRP A 1 102 ? 8.562 4.322 0.798 1.00 93.50 102 TRP A O 1
ATOM 861 N N . LEU A 1 103 ? 6.674 4.991 1.821 1.00 91.88 103 LEU A N 1
ATOM 862 C CA . LEU A 1 103 ? 5.954 5.346 0.598 1.00 91.88 103 LEU A CA 1
ATOM 863 C C . LEU A 1 103 ? 6.496 6.634 -0.035 1.00 91.88 103 LEU A C 1
ATOM 865 O O . LEU A 1 103 ? 6.286 6.830 -1.233 1.00 91.88 103 LEU A O 1
ATOM 869 N N . GLY A 1 104 ? 7.213 7.467 0.726 1.00 90.44 104 GLY A N 1
ATOM 870 C CA . GLY A 1 104 ? 7.593 8.814 0.305 1.00 90.44 104 GLY A CA 1
ATOM 871 C C . GLY A 1 104 ? 6.364 9.693 0.074 1.00 90.44 104 GLY A C 1
ATOM 872 O O . GLY A 1 104 ? 6.373 10.546 -0.809 1.00 90.44 104 GLY A O 1
ATOM 873 N N . ALA A 1 105 ? 5.276 9.419 0.799 1.00 84.44 105 ALA A N 1
ATOM 874 C CA . ALA A 1 105 ? 4.063 10.214 0.726 1.00 84.44 105 ALA A CA 1
ATOM 875 C C . ALA A 1 105 ? 4.262 11.500 1.535 1.00 84.44 105 ALA A C 1
ATOM 877 O O . ALA A 1 105 ? 4.781 11.449 2.649 1.00 84.44 105 ALA A O 1
ATOM 878 N N . ASP A 1 106 ? 3.835 12.643 0.996 1.00 78.81 106 ASP A N 1
ATOM 879 C CA . ASP A 1 106 ? 3.826 13.883 1.768 1.00 78.81 106 ASP A CA 1
ATOM 880 C C . ASP A 1 106 ? 2.926 13.705 2.999 1.00 78.81 106 ASP A C 1
ATOM 882 O O . ASP A 1 106 ? 1.779 13.256 2.885 1.00 78.81 106 ASP A O 1
ATOM 886 N N . GLU A 1 107 ? 3.438 14.059 4.182 1.00 63.06 107 GLU A N 1
ATOM 887 C CA . GLU A 1 107 ? 2.640 14.129 5.404 1.00 63.06 107 GLU A CA 1
ATOM 888 C C . GLU A 1 107 ? 1.496 15.133 5.188 1.00 63.06 107 GLU A C 1
ATOM 890 O O . GLU A 1 107 ? 1.643 16.337 5.387 1.00 63.06 107 GLU A O 1
ATOM 895 N N . SER A 1 108 ? 0.317 14.656 4.801 1.00 54.19 108 SER A N 1
ATOM 896 C CA . SER A 1 108 ? -0.923 15.395 5.019 1.00 54.19 108 SER A CA 1
ATOM 897 C C . SER A 1 108 ? -1.670 14.734 6.171 1.00 54.19 108 SER A C 1
ATOM 899 O O . SER A 1 108 ? -2.511 13.872 5.966 1.00 54.19 108 SER A O 1
ATOM 901 N N . PRO A 1 109 ? -1.407 15.122 7.428 1.00 52.91 109 PRO A N 1
ATOM 902 C CA . PRO A 1 109 ? -2.023 14.495 8.594 1.00 52.91 109 PRO A CA 1
ATOM 903 C C . PRO A 1 109 ? -3.529 14.793 8.737 1.00 52.91 109 PRO A C 1
ATOM 905 O O . PRO A 1 109 ? -4.127 14.449 9.752 1.00 52.91 109 PRO A O 1
ATOM 908 N N . SER A 1 110 ? -4.188 15.386 7.734 1.00 53.31 110 SER A N 1
ATOM 909 C CA . SER A 1 110 ? -5.636 15.629 7.744 1.00 53.31 110 SER A CA 1
ATOM 910 C C . SER A 1 110 ? -6.470 14.344 7.778 1.00 53.31 110 SER A C 1
ATOM 912 O O . SER A 1 110 ? -7.629 14.389 8.176 1.00 53.31 110 SER A O 1
ATOM 914 N N . HIS A 1 111 ? -5.885 13.198 7.427 1.00 54.06 111 HIS A N 1
ATOM 915 C CA . HIS A 1 111 ? -6.546 11.891 7.442 1.00 54.06 111 HIS A CA 1
ATOM 916 C C . HIS A 1 111 ? -6.252 11.045 8.697 1.00 54.06 111 HIS A C 1
ATOM 918 O O . HIS A 1 111 ? -6.823 9.974 8.857 1.00 54.06 111 HIS A O 1
ATOM 924 N N . TRP A 1 112 ? -5.398 11.519 9.614 1.00 54.03 112 TRP A N 1
ATOM 925 C CA . TRP A 1 112 ? -5.120 10.840 10.891 1.00 54.03 112 TRP A CA 1
ATOM 926 C C . TRP A 1 112 ? -6.268 10.917 11.899 1.00 54.03 112 TRP A C 1
ATOM 928 O O . TRP A 1 112 ? -6.207 10.304 12.967 1.00 54.03 112 TRP A O 1
ATOM 938 N N . GLN A 1 113 ? -7.320 11.671 11.589 1.00 55.34 113 GLN A N 1
ATOM 939 C CA . GLN A 1 113 ? -8.539 11.577 12.364 1.00 55.34 113 GLN A CA 1
ATOM 940 C C . GLN A 1 113 ? -9.170 10.232 12.033 1.00 55.34 113 GLN A C 1
ATOM 942 O O . GLN A 1 113 ? -9.749 10.064 10.960 1.00 55.34 113 GLN A O 1
ATOM 947 N N . ALA A 1 114 ? -9.069 9.285 12.976 1.00 54.38 114 ALA A N 1
ATOM 948 C CA . ALA A 1 114 ? -10.038 8.202 13.055 1.00 54.38 114 ALA A CA 1
ATOM 949 C C . ALA A 1 114 ? -11.412 8.824 12.769 1.00 54.38 114 ALA A C 1
ATOM 951 O O . ALA A 1 114 ? -11.673 9.909 13.316 1.00 54.38 114 ALA A O 1
ATOM 952 N N . PRO A 1 115 ? -12.239 8.223 11.889 1.00 57.94 115 PRO A N 1
ATOM 953 C CA . PRO A 1 115 ? -13.553 8.775 11.606 1.00 57.94 115 PRO A CA 1
ATOM 954 C C . PRO A 1 115 ? -14.185 9.106 12.956 1.00 57.94 115 PRO A C 1
ATOM 956 O O . PRO A 1 115 ? -14.119 8.261 13.861 1.00 57.94 115 PRO A O 1
ATOM 959 N N . PRO A 1 116 ? -14.646 10.357 13.151 1.00 59.25 116 PRO A N 1
ATOM 960 C CA . PRO A 1 116 ? -15.111 10.789 14.454 1.00 59.25 116 PRO A CA 1
ATOM 961 C C . PRO A 1 116 ? -16.094 9.732 14.948 1.00 59.25 116 PRO A C 1
ATOM 963 O O . PRO A 1 116 ? -16.914 9.272 14.143 1.00 59.25 116 PRO A O 1
ATOM 966 N N . PRO A 1 117 ? -15.967 9.281 16.211 1.00 63.06 117 PRO A N 1
ATOM 967 C CA . PRO A 1 117 ? -16.812 8.216 16.719 1.00 63.06 117 PRO A CA 1
ATOM 968 C C . PRO A 1 117 ? -18.251 8.572 16.379 1.00 63.06 117 PRO A C 1
ATOM 970 O O . PRO A 1 117 ? -18.661 9.718 16.578 1.00 63.06 117 PRO A O 1
ATOM 973 N N . LEU A 1 118 ? -18.986 7.624 15.798 1.00 68.62 118 LEU A N 1
ATOM 974 C CA . LEU A 1 118 ? -20.363 7.869 15.405 1.00 68.62 118 LEU A CA 1
ATOM 975 C C . LEU A 1 118 ? -21.171 8.138 16.680 1.00 68.62 118 LEU A C 1
ATOM 977 O O . LEU A 1 118 ? -21.567 7.215 17.392 1.00 68.62 118 LEU A O 1
ATOM 981 N N . VAL A 1 119 ? -21.377 9.414 17.000 1.00 76.19 119 VAL A N 1
ATOM 982 C CA . VAL A 1 119 ? -22.191 9.823 18.141 1.00 76.19 119 VAL A CA 1
ATOM 983 C C . VAL A 1 119 ? -23.645 9.752 17.700 1.00 76.19 119 VAL A C 1
ATOM 985 O O . VAL A 1 119 ? -24.145 10.626 16.995 1.00 76.19 119 VAL A O 1
ATOM 988 N N . LEU A 1 120 ? -24.319 8.674 18.092 1.00 78.81 120 LEU A N 1
ATOM 989 C CA . LEU A 1 120 ? -25.752 8.519 17.881 1.00 78.81 120 LEU A CA 1
ATOM 990 C C . LEU A 1 120 ? -26.510 9.163 19.042 1.00 78.81 120 LEU A C 1
ATOM 992 O O . LEU A 1 120 ? -26.560 8.615 20.146 1.00 78.81 120 LEU A O 1
ATOM 996 N N . ASP A 1 121 ? -27.155 10.296 18.775 1.00 86.75 121 ASP A N 1
ATOM 997 C CA . ASP A 1 121 ? -28.122 10.873 19.706 1.00 86.75 121 ASP A CA 1
ATOM 998 C C . ASP A 1 121 ? -29.411 10.047 19.695 1.00 86.75 121 ASP A C 1
ATOM 1000 O O . ASP A 1 121 ? -30.319 10.206 18.877 1.00 86.75 121 ASP A O 1
ATOM 1004 N N . LEU A 1 122 ? -29.486 9.109 20.633 1.00 87.56 122 LEU A N 1
ATOM 1005 C CA . LEU A 1 122 ? -30.637 8.239 20.794 1.00 87.56 122 LEU A CA 1
ATOM 1006 C C . LEU A 1 122 ? -31.696 8.915 21.668 1.00 87.56 122 LEU A C 1
ATOM 1008 O O . LEU A 1 122 ? -31.443 9.288 22.816 1.00 87.56 122 LEU A O 1
ATOM 1012 N N . SER A 1 123 ? -32.937 8.970 21.178 1.00 93.38 123 SER A N 1
ATOM 1013 C CA . SER A 1 123 ? -34.068 9.416 22.002 1.00 93.38 123 SER A CA 1
ATOM 1014 C C . SER A 1 123 ? -34.186 8.589 23.300 1.00 93.38 123 SER A C 1
ATOM 1016 O O . SER A 1 123 ? -33.778 7.419 23.335 1.00 93.38 123 SER A O 1
ATOM 1018 N N . PRO A 1 124 ? -34.797 9.124 24.377 1.00 93.50 124 PRO A N 1
ATOM 1019 C CA . PRO A 1 124 ? -35.013 8.365 25.614 1.00 93.50 124 PRO A CA 1
ATOM 1020 C C . PRO A 1 124 ? -35.739 7.031 25.383 1.00 93.50 124 PRO A C 1
ATOM 1022 O O . PRO A 1 124 ? -35.430 6.023 26.019 1.00 93.50 124 PRO A O 1
ATOM 1025 N N . ARG A 1 125 ? -36.664 7.002 24.414 1.00 94.19 125 ARG A N 1
ATOM 1026 C CA . ARG A 1 125 ? -37.377 5.788 24.006 1.00 94.19 125 ARG A CA 1
ATOM 1027 C C . ARG A 1 125 ? -36.446 4.777 23.337 1.00 94.19 125 ARG A C 1
ATOM 1029 O O . ARG A 1 125 ? -36.496 3.602 23.692 1.00 94.19 125 ARG A O 1
ATOM 1036 N N . ALA A 1 126 ? -35.583 5.213 22.419 1.00 91.50 126 ALA A N 1
ATOM 1037 C CA . ALA A 1 126 ? -34.604 4.340 21.766 1.00 91.50 126 ALA A CA 1
ATOM 1038 C C . ALA A 1 126 ? -33.637 3.717 22.788 1.00 91.50 126 ALA A C 1
ATOM 1040 O O . ALA A 1 126 ? -33.419 2.506 22.776 1.00 91.50 126 ALA A O 1
ATOM 1041 N N . HIS A 1 127 ? -33.168 4.506 23.760 1.00 91.19 127 HIS A N 1
ATOM 1042 C CA . HIS A 1 127 ? -32.377 4.003 24.886 1.00 91.19 127 HIS A CA 1
ATOM 1043 C C . HIS A 1 127 ? -33.098 2.903 25.677 1.00 91.19 127 HIS A C 1
ATOM 1045 O O . HIS A 1 127 ? -32.489 1.903 26.068 1.00 91.19 127 HIS A O 1
ATOM 1051 N N . GLN A 1 128 ? -34.393 3.083 25.938 1.00 92.94 128 GLN A N 1
ATOM 1052 C CA . GLN A 1 128 ? -35.194 2.128 26.699 1.00 92.94 128 GLN A CA 1
ATOM 1053 C C . GLN A 1 128 ? -35.398 0.818 25.924 1.00 92.94 128 GLN A C 1
ATOM 1055 O O . GLN A 1 128 ? -35.251 -0.262 26.500 1.00 92.94 128 GLN A O 1
ATOM 1060 N N . VAL A 1 129 ? -35.657 0.913 24.616 1.00 94.50 129 VAL A N 1
ATOM 1061 C CA . VAL A 1 129 ? -35.790 -0.241 23.715 1.00 94.50 129 VAL A CA 1
ATOM 1062 C C . VAL A 1 129 ? -34.474 -1.013 23.617 1.00 94.50 129 VAL A C 1
ATOM 1064 O O . VAL A 1 129 ? -34.482 -2.228 23.800 1.00 94.50 129 VAL A O 1
ATOM 1067 N N . LEU A 1 130 ? -33.337 -0.335 23.435 1.00 94.12 130 LEU A N 1
ATOM 1068 C CA . LEU A 1 130 ? -32.023 -0.988 23.379 1.00 94.12 130 LEU A CA 1
ATOM 1069 C C . LEU A 1 130 ? -31.688 -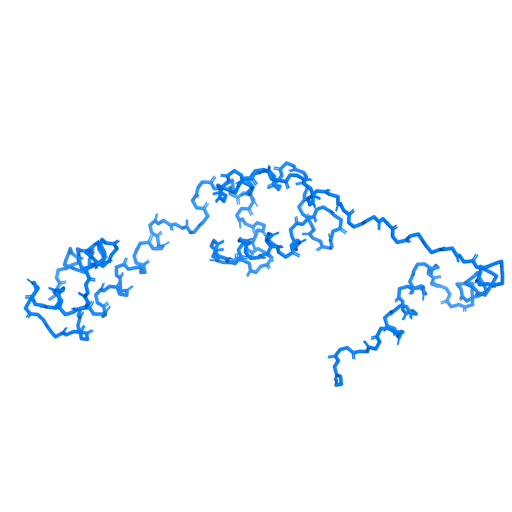1.726 24.677 1.00 94.12 130 LEU A C 1
ATOM 1071 O O . LEU A 1 130 ? -31.246 -2.872 24.638 1.00 94.12 130 LEU A O 1
ATOM 1075 N N . ARG A 1 131 ? -31.954 -1.121 25.846 1.00 93.12 131 ARG A N 1
ATOM 1076 C CA . ARG A 1 131 ? -31.772 -1.809 27.139 1.00 93.12 131 ARG A CA 1
ATOM 1077 C C . ARG A 1 131 ? -32.671 -3.036 27.270 1.00 93.12 131 ARG A C 1
ATOM 1079 O O . ARG A 1 131 ? -32.226 -4.055 27.795 1.00 93.12 131 ARG A O 1
ATOM 1086 N N . TYR A 1 132 ? -33.927 -2.936 26.836 1.00 95.44 132 TYR A N 1
ATOM 1087 C CA . TYR A 1 132 ? -34.861 -4.059 26.855 1.00 95.44 132 TYR A CA 1
ATOM 1088 C C . TYR A 1 132 ? -34.376 -5.206 25.957 1.00 95.44 132 TYR A C 1
ATOM 1090 O O . TYR A 1 132 ? -34.349 -6.356 26.398 1.00 95.44 132 TYR A O 1
ATOM 1098 N N . LEU A 1 133 ? -33.935 -4.895 24.736 1.00 94.12 133 LEU A N 1
ATOM 1099 C CA . LEU A 1 133 ? -33.423 -5.878 23.782 1.00 94.12 133 LEU A CA 1
ATOM 1100 C C . LEU A 1 133 ? -32.138 -6.548 24.276 1.00 94.12 133 LEU A C 1
ATOM 1102 O O . LEU A 1 133 ? -32.067 -7.775 24.247 1.00 94.12 133 LEU A O 1
ATOM 1106 N N . ALA A 1 134 ? -31.182 -5.777 24.803 1.00 94.25 134 ALA A N 1
ATOM 1107 C CA . ALA A 1 134 ? -29.935 -6.304 25.361 1.00 94.25 134 ALA A CA 1
ATOM 1108 C C . ALA A 1 134 ? -30.206 -7.318 26.483 1.00 94.25 134 ALA A C 1
ATOM 1110 O O . ALA A 1 134 ? -29.692 -8.433 26.463 1.00 94.25 134 ALA A O 1
ATOM 1111 N N . ARG A 1 135 ? -31.113 -6.985 27.416 1.00 94.25 135 ARG A N 1
ATOM 1112 C CA . ARG A 1 135 ? -31.518 -7.902 28.497 1.00 94.25 135 ARG A CA 1
ATOM 1113 C C . ARG A 1 135 ? -32.223 -9.152 27.985 1.00 94.25 135 ARG A C 1
ATOM 1115 O O . ARG A 1 135 ? -31.976 -10.235 28.498 1.00 94.25 135 ARG A O 1
ATOM 1122 N N . ARG A 1 136 ? -33.122 -9.005 27.010 1.00 95.94 136 ARG A N 1
ATOM 1123 C CA . ARG A 1 136 ? -33.923 -10.121 26.492 1.00 95.94 136 ARG A CA 1
ATOM 1124 C C . ARG A 1 136 ? -33.097 -11.098 25.656 1.00 95.94 136 ARG A C 1
ATOM 1126 O O . ARG A 1 136 ? -33.413 -12.282 25.651 1.00 95.94 136 ARG A O 1
ATOM 1133 N N . ARG A 1 137 ? -32.094 -10.606 24.925 1.00 93.69 137 ARG A N 1
ATOM 1134 C CA . ARG A 1 137 ? -31.271 -11.405 24.004 1.00 93.69 137 ARG A CA 1
ATOM 1135 C C . ARG A 1 137 ? -29.916 -11.821 24.583 1.00 93.69 137 ARG A C 1
ATOM 1137 O O . ARG A 1 137 ? -29.272 -12.674 23.992 1.00 93.69 137 ARG A O 1
ATOM 1144 N N . GLY A 1 138 ? -29.495 -11.247 25.712 1.00 94.12 138 GLY A N 1
ATOM 1145 C CA . GLY A 1 138 ? -28.196 -11.549 26.320 1.00 94.12 138 GLY A CA 1
ATOM 1146 C C . GLY A 1 138 ? -27.001 -11.063 25.495 1.00 94.12 138 GLY A C 1
ATOM 1147 O O . GLY A 1 138 ? -25.917 -11.615 25.631 1.00 94.12 138 GLY A O 1
ATOM 1148 N N . VAL A 1 139 ? -27.200 -10.056 24.641 1.00 93.69 139 VAL A N 1
ATOM 1149 C CA . VAL A 1 139 ? -26.161 -9.455 23.785 1.00 93.69 139 VAL A CA 1
ATOM 1150 C C . VAL A 1 139 ? -25.889 -8.015 24.203 1.00 93.69 139 VAL A C 1
ATOM 1152 O O . VAL A 1 139 ? -26.698 -7.400 24.915 1.00 93.69 139 VAL A O 1
ATOM 1155 N N . SER A 1 140 ? -24.748 -7.474 23.779 1.00 91.81 140 SER A N 1
ATOM 1156 C CA . SER A 1 140 ? -24.366 -6.106 24.109 1.00 91.81 140 SER A CA 1
ATOM 1157 C C . SER A 1 140 ? -25.292 -5.094 23.411 1.00 91.81 140 SER A C 1
ATOM 1159 O O . SER A 1 140 ? -26.007 -5.410 22.457 1.00 91.81 140 SER A O 1
ATOM 1161 N N . ARG A 1 141 ? -25.341 -3.857 23.924 1.00 88.50 141 ARG A N 1
ATOM 1162 C CA . ARG A 1 141 ? -26.087 -2.776 23.254 1.00 88.50 141 ARG A CA 1
ATOM 1163 C C . ARG A 1 141 ? -25.436 -2.399 21.925 1.00 88.50 141 ARG A C 1
ATOM 1165 O O . ARG A 1 141 ? -26.168 -2.055 21.003 1.00 88.50 141 ARG A O 1
ATOM 1172 N N . ASP A 1 142 ? -24.115 -2.498 21.854 1.00 85.12 142 ASP A N 1
ATOM 1173 C CA . ASP A 1 142 ? -23.332 -2.132 20.680 1.00 85.12 142 ASP A CA 1
ATOM 1174 C C . ASP A 1 142 ? -23.580 -3.144 19.555 1.00 85.12 142 ASP A C 1
ATOM 1176 O O . ASP A 1 142 ? -23.913 -2.726 18.454 1.00 85.12 142 ASP A O 1
ATOM 1180 N N . ASP A 1 143 ? -23.635 -4.446 19.865 1.00 84.50 143 ASP A N 1
ATOM 1181 C CA . ASP A 1 143 ? -23.957 -5.512 18.895 1.00 84.50 143 ASP A CA 1
ATOM 1182 C C . ASP A 1 143 ? -25.357 -5.318 18.283 1.00 84.50 143 ASP A C 1
ATOM 1184 O O . ASP A 1 143 ? -25.610 -5.613 17.115 1.00 84.50 143 ASP A O 1
ATOM 1188 N N . ILE A 1 144 ? -26.315 -4.838 19.089 1.00 91.50 144 ILE A N 1
ATOM 1189 C CA . ILE A 1 144 ? -27.674 -4.549 18.613 1.00 91.50 144 ILE A CA 1
ATOM 1190 C C . ILE A 1 144 ? -27.664 -3.336 17.683 1.00 91.50 144 ILE A C 1
ATOM 1192 O O . ILE A 1 144 ? -28.353 -3.357 16.666 1.00 91.50 144 ILE A O 1
ATOM 1196 N N . ILE A 1 145 ? -26.930 -2.278 18.037 1.00 88.75 145 ILE A N 1
ATOM 1197 C CA . ILE A 1 145 ? -26.819 -1.066 17.216 1.00 88.75 145 ILE A CA 1
ATOM 1198 C C . ILE A 1 145 ? -26.130 -1.396 15.895 1.00 88.75 145 ILE A C 1
ATOM 1200 O O . ILE A 1 145 ? -26.661 -1.045 14.848 1.00 88.75 145 ILE A O 1
ATOM 1204 N N . GLU A 1 146 ? -25.006 -2.105 15.938 1.00 85.38 146 GLU A N 1
ATOM 1205 C CA . GLU A 1 146 ? -24.261 -2.546 14.761 1.00 85.38 146 GLU A CA 1
ATOM 1206 C C . GLU A 1 146 ? -25.161 -3.327 13.805 1.00 85.38 146 GLU A C 1
ATOM 1208 O O . GLU A 1 146 ? -25.288 -2.970 12.637 1.00 85.38 146 GLU A O 1
ATOM 1213 N N . ARG A 1 147 ? -25.896 -4.319 14.317 1.00 87.38 147 ARG A N 1
ATOM 1214 C CA . ARG A 1 147 ? -26.825 -5.098 13.499 1.00 87.38 147 ARG A CA 1
ATOM 1215 C C . ARG A 1 147 ? -27.941 -4.251 12.884 1.00 87.38 147 ARG A C 1
ATOM 1217 O O . ARG A 1 147 ? -28.276 -4.454 11.726 1.00 87.38 147 ARG A O 1
ATOM 1224 N N . LEU A 1 148 ? -28.508 -3.305 13.634 1.00 89.25 148 LEU A N 1
ATOM 1225 C CA . LEU A 1 148 ? -29.532 -2.394 13.108 1.00 89.25 148 LEU A CA 1
ATOM 1226 C C . LEU A 1 148 ? -28.973 -1.459 12.029 1.00 89.25 148 LEU A C 1
ATOM 1228 O O . LEU A 1 148 ? -29.690 -1.132 11.089 1.00 89.25 148 LEU A O 1
ATOM 1232 N N . LEU A 1 149 ? -27.718 -1.022 12.163 1.00 85.69 149 LEU A N 1
ATOM 1233 C CA . LEU A 1 149 ? -27.040 -0.205 11.157 1.00 85.69 149 LEU A CA 1
ATOM 1234 C C . LEU A 1 149 ? -26.776 -1.007 9.880 1.00 85.69 149 LEU A C 1
ATOM 1236 O O . LEU A 1 149 ? -27.046 -0.498 8.797 1.00 85.69 149 LEU A O 1
ATOM 1240 N N . LEU A 1 150 ? -26.321 -2.256 10.008 1.00 82.25 150 LEU A N 1
ATOM 1241 C CA . LEU A 1 150 ? -26.126 -3.168 8.877 1.00 82.25 150 LEU A CA 1
ATOM 1242 C C . LEU A 1 150 ? -27.454 -3.467 8.164 1.00 82.25 150 LEU A C 1
ATOM 1244 O O . LEU A 1 150 ? -27.542 -3.327 6.951 1.00 82.25 150 LEU A O 1
ATOM 1248 N N . GLU A 1 151 ? -28.516 -3.781 8.915 1.00 87.00 151 GLU A N 1
ATOM 1249 C CA . GLU A 1 151 ? -29.859 -4.013 8.359 1.00 87.00 151 GLU A CA 1
ATOM 1250 C C . GLU A 1 151 ? -30.417 -2.759 7.651 1.00 87.00 151 GLU A C 1
ATOM 1252 O O . GLU A 1 151 ? -31.081 -2.872 6.623 1.00 87.00 151 GLU A O 1
ATOM 1257 N N . ALA A 1 152 ? -30.149 -1.557 8.174 1.00 83.44 152 ALA A N 1
ATOM 1258 C CA . ALA A 1 152 ? -30.623 -0.299 7.592 1.00 83.44 152 ALA A CA 1
ATOM 1259 C C . ALA A 1 152 ? -29.814 0.167 6.371 1.00 83.44 152 ALA A C 1
ATOM 1261 O O . ALA A 1 152 ? -30.362 0.864 5.518 1.00 83.44 152 ALA A O 1
ATOM 1262 N N . ALA A 1 153 ? -28.531 -0.191 6.292 1.00 77.94 153 ALA A N 1
ATOM 1263 C CA . ALA A 1 153 ? -27.681 0.104 5.142 1.00 77.94 153 ALA A CA 1
ATOM 1264 C C . ALA A 1 153 ? -28.058 -0.725 3.901 1.00 77.94 153 ALA A C 1
ATOM 1266 O O . ALA A 1 153 ? -27.700 -0.334 2.791 1.00 77.94 153 ALA A O 1
ATOM 1267 N N . GLY A 1 154 ? -28.820 -1.812 4.093 1.00 67.88 154 GLY A N 1
ATOM 1268 C CA . GLY A 1 154 ? -29.067 -2.831 3.079 1.00 67.88 154 GLY A CA 1
ATOM 1269 C C . GLY A 1 154 ? -27.825 -3.700 2.892 1.00 67.88 154 GLY A C 1
ATOM 1270 O O . GLY A 1 154 ? -26.704 -3.192 2.899 1.00 67.88 154 GLY A O 1
ATOM 1271 N N . ASP A 1 155 ? -28.006 -5.011 2.738 1.00 52.19 155 ASP A N 1
ATOM 1272 C CA . ASP A 1 155 ? -26.913 -5.854 2.251 1.00 52.19 155 ASP A CA 1
ATOM 1273 C C . ASP A 1 155 ? -26.423 -5.273 0.911 1.00 52.19 155 ASP A C 1
ATOM 1275 O O . ASP A 1 155 ? -27.242 -5.066 0.015 1.00 52.19 155 ASP A O 1
ATOM 1279 N N . PRO A 1 156 ? -25.117 -5.019 0.715 1.00 51.78 156 PRO A N 1
ATOM 1280 C CA . PRO A 1 156 ? -24.581 -4.671 -0.600 1.00 51.78 156 PRO A CA 1
ATOM 1281 C C . PRO A 1 156 ? -24.591 -5.862 -1.587 1.00 51.78 156 PRO A C 1
ATOM 1283 O O . PRO A 1 156 ? -23.920 -5.793 -2.615 1.00 51.78 156 PRO A O 1
ATOM 1286 N N . GLU A 1 157 ? -25.307 -6.952 -1.278 1.00 49.53 157 GLU A N 1
ATOM 1287 C CA . GLU A 1 157 ? -25.391 -8.187 -2.075 1.00 49.53 157 GLU A C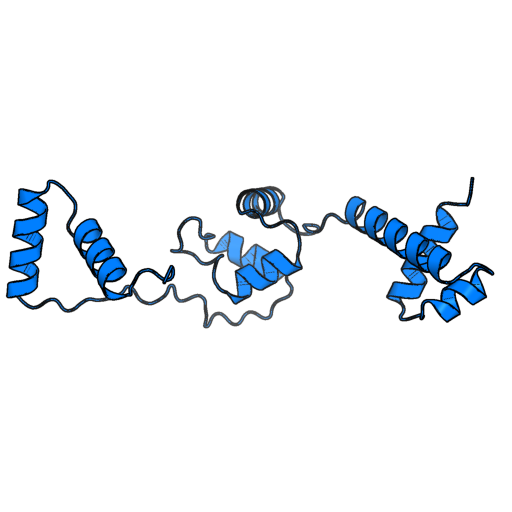A 1
ATOM 1288 C C . GLU A 1 157 ? -26.700 -8.352 -2.881 1.00 49.53 157 GLU A C 1
ATOM 1290 O O . GLU A 1 157 ? -26.947 -9.449 -3.383 1.00 49.53 157 GLU A O 1
ATOM 1295 N N . ASP A 1 158 ? -27.496 -7.291 -3.075 1.00 41.66 158 ASP A N 1
ATOM 1296 C CA . ASP A 1 158 ? -28.585 -7.254 -4.080 1.00 41.66 158 ASP A CA 1
ATOM 1297 C C . ASP A 1 158 ? -28.256 -6.344 -5.282 1.00 41.66 158 ASP A C 1
ATOM 1299 O O . ASP A 1 158 ? -27.910 -5.154 -5.076 1.00 41.66 158 ASP A O 1
#

Mean predicted aligned error: 13.27 Å